Protein AF-I4H0G7-F1 (afdb_monomer_lite)

Sequence (73 aa):
MGSKRRGVGIRFAGGYLVGPDNGLFSGILSQSPAISAVNLNNSSYWRTPNPSTTFHGRDIFAAVAAYLAREYP

Secondary structure (DSSP, 8-state):
--SSPPEEEEEETTEEEEEESSSTTHHHHTTS-EEEEEE---GGGSS-SS--SS-HIIIIIHHHHHHHHTT--

InterPro domains:
  IPR002747 S-adenosyl-l-methionine hydroxide adenosyltransferase [PTHR35092] (2-71)
  IPR023228 S-adenosyl-l-methionine hydroxide adenosyltransferase, N-terminal domain superfamily [G3DSA:3.40.50.10790] (1-73)
  IPR023228 S-adenosyl-l-methionine hydroxide adenosyltransferase, N-terminal domain superfamily [SSF102522] (2-71)
  IPR046469 S-adenosyl-l-methionine hydroxide adenosyltransferase, N-terminal domain [PF01887] (2-71)

Foldseek 3Di:
DQDPWFWKWFQWPVFIDTGTPPCPCVVVCVVIPTPDMDTQPDQVQFQDVDDDRVPCVRGGRVSNVVCVVVVND

Organism: NCBI:txid1160283

pLDDT: mean 90.51, std 10.87, range [49.22, 97.56]

Structure (mmCIF, N/CA/C/O backbone):
data_AF-I4H0G7-F1
#
_entry.id   AF-I4H0G7-F1
#
loop_
_atom_site.group_PDB
_atom_site.id
_atom_site.type_symbol
_atom_site.label_atom_id
_atom_site.label_alt_id
_atom_site.label_comp_id
_atom_site.label_asym_id
_atom_site.label_entity_id
_atom_site.label_seq_id
_atom_site.pdbx_PDB_ins_code
_atom_site.Cartn_x
_atom_site.Cartn_y
_atom_site.Cartn_z
_atom_site.occupancy
_atom_site.B_iso_or_equiv
_atom_site.auth_seq_id
_atom_site.auth_comp_id
_atom_site.auth_asym_id
_atom_site.auth_atom_id
_atom_site.pdbx_PDB_model_num
ATOM 1 N N . MET A 1 1 ? 10.613 8.697 -3.356 1.00 49.22 1 MET A N 1
ATOM 2 C CA . MET A 1 1 ? 12.060 8.816 -3.072 1.00 49.22 1 MET A CA 1
ATOM 3 C C . MET A 1 1 ? 12.532 7.566 -2.345 1.00 49.22 1 MET A C 1
ATOM 5 O O . MET A 1 1 ? 12.130 7.360 -1.202 1.00 49.22 1 MET A O 1
ATOM 9 N N . GLY A 1 2 ? 13.289 6.712 -3.038 1.00 51.47 2 GLY A N 1
ATOM 10 C CA . GLY A 1 2 ? 13.727 5.377 -2.616 1.00 51.47 2 GLY A CA 1
ATOM 11 C C . GLY A 1 2 ? 14.705 5.345 -1.441 1.00 51.47 2 GLY A C 1
ATOM 12 O O . GLY A 1 2 ? 15.855 4.951 -1.594 1.00 51.47 2 GLY A O 1
ATOM 13 N N . SER A 1 3 ? 14.247 5.729 -0.251 1.00 54.50 3 SER A N 1
ATOM 14 C CA . SER A 1 3 ? 14.864 5.256 0.990 1.00 54.50 3 SER A CA 1
ATOM 15 C C . SER A 1 3 ? 14.353 3.846 1.324 1.00 54.50 3 SER A C 1
ATOM 17 O O . SER A 1 3 ? 13.359 3.404 0.751 1.00 54.50 3 SER A O 1
ATOM 19 N N . LYS A 1 4 ? 14.998 3.148 2.274 1.00 64.62 4 LYS A N 1
ATOM 20 C CA . LYS A 1 4 ? 14.664 1.788 2.779 1.00 64.62 4 LYS A CA 1
ATOM 21 C C . LYS A 1 4 ? 13.227 1.608 3.327 1.00 64.62 4 LYS A C 1
ATOM 23 O O . LYS A 1 4 ? 12.937 0.616 3.990 1.00 64.62 4 LYS A O 1
ATOM 28 N N . ARG A 1 5 ? 12.334 2.577 3.123 1.00 73.88 5 ARG A N 1
ATOM 29 C CA . ARG A 1 5 ? 10.943 2.538 3.573 1.00 73.88 5 ARG A CA 1
ATOM 30 C C . ARG A 1 5 ? 10.186 1.498 2.755 1.00 73.88 5 ARG A C 1
ATOM 32 O O . ARG A 1 5 ? 10.159 1.559 1.528 1.00 73.88 5 ARG A O 1
ATOM 39 N N . ARG A 1 6 ? 9.593 0.540 3.460 1.00 85.44 6 ARG A N 1
ATOM 40 C CA . ARG A 1 6 ? 8.835 -0.563 2.867 1.00 85.44 6 ARG A CA 1
ATOM 41 C C . ARG A 1 6 ? 7.520 -0.034 2.299 1.00 85.44 6 ARG A C 1
ATOM 43 O O . ARG A 1 6 ? 6.924 0.884 2.861 1.00 85.44 6 ARG A O 1
ATOM 50 N N . GLY A 1 7 ? 7.077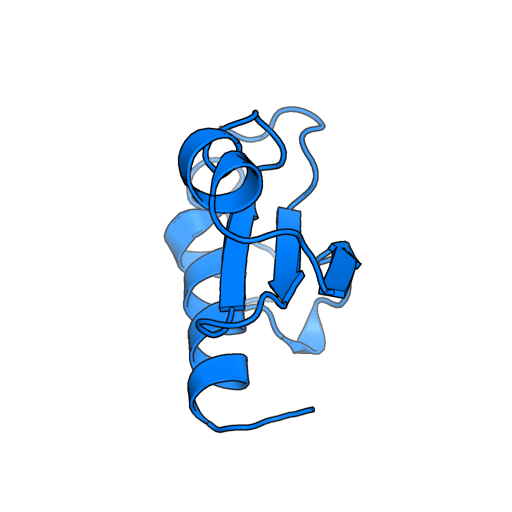 -0.614 1.190 1.00 93.12 7 GLY A N 1
ATOM 51 C CA . GLY A 1 7 ? 5.688 -0.488 0.767 1.00 93.12 7 GLY A CA 1
ATOM 52 C C . GLY A 1 7 ? 4.816 -1.377 1.644 1.00 93.12 7 GLY A C 1
ATOM 53 O O . GLY A 1 7 ? 5.189 -2.519 1.904 1.00 93.12 7 GLY A O 1
ATOM 54 N N . VAL A 1 8 ? 3.672 -0.873 2.090 1.00 95.94 8 VAL A N 1
ATOM 55 C CA . VAL A 1 8 ? 2.730 -1.616 2.928 1.00 95.94 8 VAL A CA 1
ATOM 56 C C . VAL A 1 8 ? 1.332 -1.590 2.317 1.00 95.94 8 VAL A C 1
ATOM 58 O O . VAL A 1 8 ? 0.880 -0.558 1.814 1.00 95.94 8 VAL A O 1
ATOM 61 N N . GLY A 1 9 ? 0.673 -2.747 2.350 1.00 96.50 9 GLY A N 1
ATOM 62 C CA . GLY A 1 9 ? -0.765 -2.891 2.151 1.00 96.50 9 GLY A CA 1
ATOM 63 C C . GLY A 1 9 ? -1.425 -3.180 3.496 1.00 96.50 9 GLY A C 1
ATOM 64 O O . GLY A 1 9 ? -0.961 -4.061 4.217 1.00 96.50 9 GLY A O 1
ATOM 65 N N . ILE A 1 10 ? -2.469 -2.439 3.858 1.00 96.88 10 ILE A N 1
ATOM 66 C CA . ILE A 1 10 ? -3.160 -2.560 5.148 1.00 96.88 10 ILE A CA 1
ATOM 67 C C . ILE A 1 10 ? -4.645 -2.768 4.891 1.00 96.88 10 ILE A C 1
ATOM 69 O O . ILE A 1 10 ? -5.267 -1.952 4.217 1.00 96.88 10 ILE A O 1
ATOM 73 N N . ARG A 1 11 ? -5.218 -3.829 5.460 1.00 96.69 11 ARG A N 1
ATOM 74 C CA . ARG A 1 11 ? -6.668 -4.034 5.516 1.00 96.69 11 ARG A CA 1
ATOM 75 C C . ARG A 1 11 ? -7.197 -3.462 6.823 1.00 96.69 11 ARG A C 1
ATOM 77 O O . ARG A 1 11 ? -6.656 -3.767 7.885 1.00 96.69 11 ARG A O 1
ATOM 84 N N . PHE A 1 12 ? -8.273 -2.697 6.755 1.00 96.12 12 PHE A N 1
ATOM 85 C CA . PHE A 1 12 ? -9.010 -2.175 7.906 1.00 96.12 12 PHE A CA 1
ATOM 86 C C . PHE A 1 12 ? -10.517 -2.278 7.627 1.00 96.12 12 PHE A C 1
ATOM 88 O O . PHE A 1 12 ? -10.916 -2.740 6.556 1.00 96.12 12 PHE A O 1
ATOM 95 N N . ALA A 1 13 ? -11.367 -1.879 8.574 1.00 94.88 13 ALA A N 1
ATOM 96 C CA . ALA A 1 13 ? -12.816 -2.056 8.431 1.00 94.88 13 ALA A CA 1
ATOM 97 C C . ALA A 1 13 ? -13.403 -1.343 7.194 1.00 94.88 13 ALA A C 1
ATOM 99 O O . ALA A 1 13 ? -14.359 -1.833 6.605 1.00 94.88 13 ALA A O 1
ATOM 100 N N . GLY A 1 14 ? -12.815 -0.215 6.781 1.00 92.06 14 GLY A N 1
ATOM 101 C CA . GLY A 1 14 ? -13.264 0.581 5.634 1.00 92.06 14 GLY A CA 1
ATOM 102 C C . GLY A 1 14 ? -12.616 0.224 4.292 1.00 92.06 14 GLY A C 1
ATOM 103 O O . GLY A 1 14 ? -12.838 0.944 3.322 1.00 92.06 14 GLY A O 1
ATOM 104 N N . GLY A 1 15 ? -11.804 -0.838 4.218 1.00 94.06 15 GLY A N 1
ATOM 105 C CA . GLY A 1 15 ? -11.176 -1.295 2.975 1.00 94.06 15 GLY A CA 1
ATOM 106 C C . GLY A 1 15 ? -9.664 -1.474 3.087 1.00 94.06 15 GLY A C 1
ATOM 107 O O . GLY A 1 15 ? -9.164 -2.071 4.045 1.00 94.06 15 GLY A O 1
ATOM 108 N N . TYR A 1 16 ? -8.935 -0.979 2.084 1.00 95.94 16 TYR A N 1
ATOM 109 C CA . TYR A 1 16 ? -7.492 -1.171 1.953 1.00 95.94 16 TYR A CA 1
ATOM 110 C C . TYR A 1 16 ? -6.741 0.156 1.820 1.00 95.94 16 TYR A C 1
ATOM 112 O O . TYR A 1 16 ? -7.179 1.067 1.121 1.00 95.94 16 TYR A O 1
ATOM 120 N N . LEU A 1 17 ? -5.574 0.241 2.455 1.00 96.75 17 LEU A N 1
ATOM 121 C CA . LEU A 1 17 ? -4.612 1.333 2.310 1.00 96.75 17 LEU A CA 1
ATOM 122 C C . LEU A 1 17 ? -3.332 0.778 1.687 1.00 96.75 17 LEU A C 1
ATOM 124 O O . LEU A 1 17 ? -2.840 -0.265 2.113 1.00 96.75 17 LEU A O 1
ATOM 128 N N . VAL A 1 18 ? -2.781 1.474 0.694 1.00 97.00 18 VAL A N 1
ATOM 129 C CA . VAL A 1 18 ? -1.563 1.059 -0.016 1.00 97.00 18 VAL A CA 1
ATOM 130 C C . VAL A 1 18 ? -0.622 2.247 -0.113 1.00 97.00 18 VAL A C 1
ATOM 132 O O . VAL A 1 18 ? -0.995 3.296 -0.639 1.00 97.00 18 VAL A O 1
ATOM 135 N N . GLY A 1 19 ? 0.606 2.109 0.383 1.00 95.50 19 GLY A N 1
ATOM 136 C CA . GLY A 1 19 ? 1.566 3.209 0.328 1.00 95.50 19 GLY A CA 1
ATOM 137 C C . GLY A 1 19 ? 2.846 2.967 1.120 1.00 95.50 19 GLY A C 1
ATOM 138 O O . GLY A 1 19 ? 3.143 1.834 1.493 1.00 95.50 19 GLY A O 1
ATOM 139 N N . PRO A 1 20 ? 3.649 4.018 1.347 1.00 94.75 20 PRO A N 1
ATOM 140 C CA . PRO A 1 20 ? 4.884 3.906 2.109 1.00 94.75 20 PRO A CA 1
ATOM 141 C C . PRO A 1 20 ? 4.619 3.756 3.614 1.00 94.75 20 PRO A C 1
ATOM 143 O O . PRO A 1 20 ? 3.766 4.434 4.182 1.00 94.75 20 PRO A O 1
ATOM 146 N N . ASP A 1 21 ? 5.435 2.939 4.276 1.00 93.62 21 ASP A N 1
ATOM 147 C CA . ASP A 1 21 ? 5.516 2.850 5.737 1.00 93.62 21 ASP A CA 1
ATOM 148 C C . ASP A 1 21 ? 6.270 4.074 6.300 1.00 93.62 21 ASP A C 1
ATOM 150 O O . ASP A 1 21 ? 7.484 4.052 6.521 1.00 93.62 21 ASP A O 1
ATOM 154 N N . ASN A 1 22 ? 5.571 5.208 6.401 1.00 93.00 22 ASN A N 1
ATOM 155 C CA . ASN A 1 22 ? 6.118 6.486 6.881 1.00 93.00 22 ASN A CA 1
ATOM 156 C C . ASN A 1 22 ? 5.177 7.237 7.843 1.00 93.00 22 ASN A C 1
ATOM 158 O O . ASN A 1 22 ? 5.355 8.434 8.060 1.00 93.00 22 ASN A O 1
ATOM 162 N N . GLY A 1 23 ? 4.164 6.552 8.374 1.00 92.19 23 GLY A N 1
ATOM 163 C CA . GLY A 1 23 ? 3.168 7.139 9.272 1.00 92.19 23 GLY A CA 1
ATOM 164 C C . GLY A 1 23 ? 1.994 7.845 8.582 1.00 92.19 23 GLY A C 1
ATOM 165 O O . GLY A 1 23 ? 1.089 8.288 9.287 1.00 92.19 23 GLY A O 1
ATOM 166 N N . LEU A 1 24 ? 1.940 7.893 7.242 1.00 94.19 24 LEU A N 1
ATOM 167 C CA . LEU A 1 24 ? 0.837 8.508 6.478 1.00 94.19 24 LEU A CA 1
ATOM 168 C C . LEU A 1 24 ? -0.550 7.994 6.899 1.00 94.19 24 LEU A C 1
ATOM 170 O O . LEU A 1 24 ? -1.510 8.755 6.939 1.00 94.19 24 LEU A O 1
ATOM 174 N N . PHE A 1 25 ? -0.653 6.709 7.241 1.00 95.38 25 PHE A N 1
ATOM 175 C CA . PHE A 1 25 ? -1.922 6.069 7.592 1.00 95.38 25 PHE A CA 1
ATOM 176 C C . PHE A 1 25 ? -2.291 6.169 9.076 1.00 95.38 25 PHE A C 1
ATOM 178 O O . PHE A 1 25 ? -3.374 5.735 9.457 1.00 95.38 25 PHE A O 1
ATOM 185 N N . SER A 1 26 ? -1.436 6.754 9.919 1.00 94.69 26 SER A N 1
ATOM 186 C CA . SER A 1 26 ? -1.636 6.779 11.376 1.00 94.69 26 SER A CA 1
ATOM 187 C C . SER A 1 26 ? -2.962 7.427 11.797 1.00 94.69 26 SER A C 1
ATOM 189 O O . SER A 1 26 ? -3.647 6.886 12.658 1.00 94.69 26 SER A O 1
ATOM 191 N N . GLY A 1 27 ? -3.373 8.521 11.144 1.00 96.12 27 GLY A N 1
ATOM 192 C CA . GLY A 1 27 ? -4.637 9.208 11.442 1.00 96.12 27 GLY A CA 1
ATOM 193 C C . GLY A 1 27 ? -5.902 8.429 11.056 1.00 96.12 27 GLY A C 1
ATOM 194 O O . GLY A 1 27 ? -6.945 8.621 11.675 1.00 96.12 27 GLY A O 1
ATOM 195 N N . ILE A 1 28 ? -5.822 7.541 10.059 1.00 95.00 28 ILE A N 1
ATOM 196 C CA . ILE A 1 28 ? -6.928 6.633 9.707 1.00 95.00 28 ILE A CA 1
ATOM 197 C C . ILE A 1 28 ? -6.943 5.465 10.697 1.00 95.00 28 ILE A C 1
ATOM 199 O O . ILE A 1 28 ? -7.992 5.113 11.232 1.00 95.00 28 ILE A O 1
ATOM 203 N N . LEU A 1 29 ? -5.768 4.899 10.986 1.00 96.50 29 LEU A N 1
ATOM 204 C CA . LEU A 1 29 ? -5.629 3.716 11.834 1.00 96.50 29 LEU A CA 1
ATOM 205 C C . LEU A 1 29 ? -5.893 3.979 13.321 1.00 96.50 29 LEU A C 1
ATOM 207 O O . LEU A 1 29 ? -6.215 3.041 14.047 1.00 96.50 29 LEU A O 1
ATOM 211 N N . SER A 1 30 ? -5.805 5.231 13.775 1.00 96.38 30 SER A N 1
ATOM 212 C CA . SER A 1 30 ? -6.237 5.619 15.122 1.00 96.38 30 SER A CA 1
ATOM 213 C C . SER A 1 30 ? -7.758 5.579 15.296 1.00 96.38 30 SER A C 1
ATOM 215 O O . SER A 1 30 ? -8.234 5.378 16.409 1.00 96.38 30 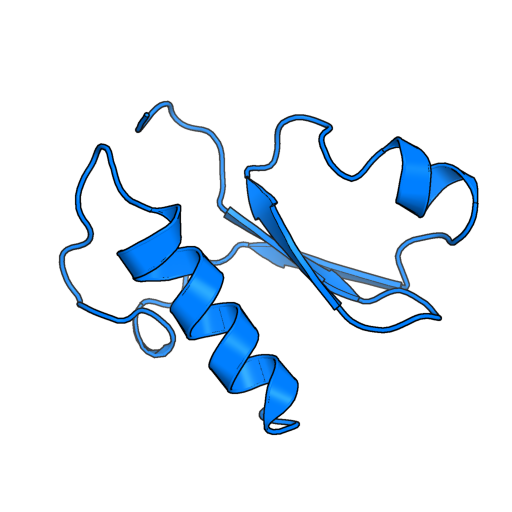SER A O 1
ATOM 217 N N . GLN A 1 31 ? -8.516 5.753 14.211 1.00 96.50 31 GLN 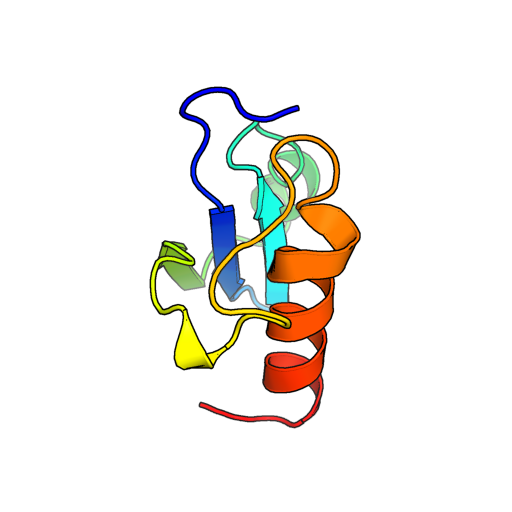A N 1
ATOM 218 C CA . GLN A 1 31 ? -9.982 5.734 14.215 1.00 96.50 31 GLN A CA 1
ATOM 219 C C . GLN A 1 31 ? -10.540 4.366 13.808 1.00 96.50 31 GLN A C 1
ATOM 221 O O . GLN A 1 31 ? -11.582 3.945 14.302 1.00 96.50 31 GLN A O 1
ATOM 226 N N . SER A 1 32 ? -9.849 3.664 12.908 1.00 96.94 32 SER A N 1
ATOM 227 C CA . SER A 1 32 ? -10.229 2.335 12.437 1.00 96.94 32 SER A CA 1
ATOM 228 C C . SER A 1 32 ? -9.002 1.420 12.401 1.00 96.94 32 SER A C 1
ATOM 230 O O . SER A 1 32 ? -8.195 1.515 11.472 1.00 96.94 32 SER A O 1
ATOM 232 N N . PRO A 1 33 ? -8.834 0.547 13.411 1.00 96.81 33 PRO A N 1
ATOM 233 C CA . PRO A 1 33 ? -7.646 -0.284 13.543 1.00 96.81 33 PRO A CA 1
ATOM 234 C C . PRO A 1 33 ? -7.389 -1.192 12.337 1.00 96.81 33 PRO A C 1
ATOM 236 O O . PRO A 1 33 ? -8.309 -1.671 11.667 1.00 96.81 33 PRO A O 1
ATOM 239 N N . ALA A 1 34 ? -6.109 -1.476 12.095 1.00 97.38 34 ALA A N 1
ATOM 240 C CA . ALA A 1 34 ? -5.701 -2.447 11.091 1.00 97.38 34 ALA A CA 1
ATOM 241 C C . ALA A 1 34 ? -6.165 -3.859 11.485 1.00 97.38 34 ALA A C 1
ATOM 243 O O . ALA A 1 34 ? -5.942 -4.311 12.605 1.00 97.38 34 ALA A O 1
ATOM 244 N N . ILE A 1 35 ? -6.760 -4.566 10.529 1.00 97.56 35 ILE A N 1
ATOM 245 C CA . ILE A 1 35 ? -7.107 -5.989 10.626 1.00 97.56 35 ILE A CA 1
ATOM 246 C C . ILE A 1 35 ? -5.895 -6.840 10.231 1.00 97.56 35 ILE A C 1
ATOM 248 O O . ILE A 1 35 ? -5.607 -7.858 10.851 1.00 97.56 35 ILE A O 1
ATOM 252 N N . SER A 1 36 ? -5.179 -6.431 9.179 1.00 96.25 36 SER A N 1
ATOM 253 C CA . SER A 1 36 ? -3.944 -7.086 8.735 1.00 96.25 36 SER A CA 1
ATOM 254 C C . SER A 1 36 ? -3.068 -6.111 7.955 1.00 96.25 36 SER A C 1
ATOM 256 O O . SER A 1 36 ? -3.568 -5.135 7.391 1.00 96.25 36 SER A O 1
ATOM 258 N N . ALA A 1 37 ? -1.765 -6.376 7.913 1.00 95.31 37 ALA A N 1
ATOM 259 C CA . ALA A 1 37 ? -0.811 -5.606 7.130 1.00 95.31 37 ALA A CA 1
ATOM 260 C C . ALA A 1 37 ? 0.222 -6.533 6.487 1.00 95.31 37 ALA A C 1
ATOM 262 O O . ALA A 1 37 ? 0.675 -7.496 7.106 1.00 95.31 37 ALA A O 1
ATOM 263 N N . VAL A 1 38 ? 0.607 -6.223 5.252 1.00 94.75 38 VAL A N 1
ATOM 264 C CA . VAL A 1 38 ? 1.580 -6.992 4.471 1.00 94.75 38 VAL A CA 1
ATOM 265 C C . VAL A 1 38 ? 2.620 -6.073 3.846 1.00 94.75 38 VAL A C 1
ATOM 267 O O . VAL A 1 38 ? 2.343 -4.919 3.515 1.00 94.75 38 VAL A O 1
ATOM 270 N N . ASN A 1 39 ? 3.829 -6.597 3.657 1.00 94.50 39 ASN A N 1
ATOM 271 C CA . ASN A 1 39 ? 4.860 -5.920 2.880 1.00 94.50 39 ASN A CA 1
ATOM 272 C C . ASN A 1 39 ? 4.596 -6.139 1.385 1.00 94.50 39 ASN A C 1
ATOM 274 O O . ASN A 1 39 ? 4.356 -7.265 0.955 1.00 94.50 39 ASN A O 1
ATOM 278 N N . LEU A 1 40 ? 4.677 -5.079 0.587 1.00 93.50 40 LEU A N 1
ATOM 279 C CA . LEU A 1 40 ? 4.471 -5.131 -0.862 1.00 93.50 40 LEU A CA 1
ATOM 280 C C . LEU A 1 40 ? 5.741 -5.598 -1.581 1.00 93.50 40 LEU A C 1
ATOM 282 O O . LEU A 1 40 ? 6.297 -4.866 -2.394 1.00 93.50 40 LEU A O 1
ATOM 286 N N . ASN A 1 41 ? 6.221 -6.799 -1.261 1.00 92.06 41 ASN A N 1
ATOM 287 C CA . ASN A 1 41 ? 7.468 -7.368 -1.785 1.00 92.06 41 ASN A CA 1
ATOM 288 C C . ASN A 1 41 ? 7.270 -8.364 -2.944 1.00 92.06 41 ASN A C 1
ATOM 290 O O . ASN A 1 41 ? 8.255 -8.821 -3.518 1.00 92.06 41 ASN A O 1
ATOM 294 N N . ASN A 1 42 ? 6.027 -8.695 -3.300 1.00 92.50 42 ASN A N 1
ATOM 295 C CA . ASN A 1 42 ? 5.726 -9.554 -4.441 1.00 92.50 42 ASN A CA 1
ATOM 296 C C . ASN A 1 42 ? 5.626 -8.717 -5.727 1.00 92.50 42 ASN A C 1
ATOM 298 O O . ASN A 1 42 ? 4.633 -8.021 -5.951 1.00 92.50 42 ASN A O 1
ATOM 302 N N . SER A 1 43 ? 6.649 -8.811 -6.579 1.00 93.19 43 SER A N 1
ATOM 303 C CA . SER A 1 43 ? 6.748 -8.055 -7.833 1.00 93.19 43 SER A CA 1
ATOM 304 C C . SER A 1 43 ? 5.703 -8.436 -8.884 1.00 93.19 43 SER A C 1
ATOM 306 O O . SER A 1 43 ? 5.466 -7.652 -9.800 1.00 93.19 43 SER A O 1
ATOM 308 N N . SER A 1 44 ? 5.016 -9.573 -8.731 1.00 93.88 44 SER A N 1
ATOM 309 C CA . SER A 1 44 ? 3.918 -9.991 -9.622 1.00 93.88 44 SER A CA 1
ATOM 310 C C . SER A 1 44 ? 2.740 -9.010 -9.613 1.00 93.88 44 SER A C 1
ATOM 312 O O . SER A 1 44 ? 1.995 -8.923 -10.585 1.00 93.88 44 SER A O 1
ATOM 314 N N . TYR A 1 45 ? 2.582 -8.253 -8.523 1.00 92.81 45 TYR A N 1
ATOM 315 C CA . TYR A 1 45 ? 1.533 -7.240 -8.372 1.00 92.81 45 TYR A CA 1
ATOM 316 C C . TYR A 1 45 ? 2.000 -5.824 -8.725 1.00 92.81 45 TYR A C 1
ATOM 318 O O . TYR A 1 45 ? 1.240 -4.862 -8.594 1.00 92.81 45 TYR A O 1
ATOM 326 N N . TRP A 1 46 ? 3.255 -5.664 -9.141 1.00 95.00 46 TRP A N 1
ATOM 327 C CA . TRP A 1 46 ? 3.790 -4.370 -9.547 1.00 95.00 46 TRP A CA 1
ATOM 328 C C . TRP A 1 46 ? 3.513 -4.123 -11.027 1.00 95.00 46 TRP A C 1
ATOM 330 O O . TRP A 1 46 ? 3.283 -5.040 -11.812 1.00 95.00 46 TRP A O 1
ATOM 340 N N . ARG A 1 47 ? 3.570 -2.855 -11.437 1.00 94.88 47 ARG A N 1
ATOM 341 C CA . ARG A 1 47 ? 3.407 -2.476 -12.848 1.00 94.88 47 ARG A CA 1
ATOM 342 C C . ARG A 1 47 ? 4.560 -2.983 -13.722 1.00 94.88 47 ARG A C 1
ATOM 344 O O . ARG A 1 47 ? 4.390 -3.164 -14.922 1.00 94.88 47 ARG A O 1
ATOM 351 N N . THR A 1 48 ? 5.748 -3.122 -13.139 1.00 93.06 48 THR A N 1
ATOM 352 C CA . THR A 1 48 ? 6.994 -3.486 -13.822 1.00 93.06 48 THR A CA 1
ATOM 353 C C . THR A 1 48 ? 7.887 -4.280 -12.866 1.00 93.06 48 THR A C 1
ATOM 355 O O . THR A 1 48 ? 7.901 -3.968 -11.672 1.00 93.06 48 THR A O 1
ATOM 358 N N . PRO A 1 49 ? 8.674 -5.258 -13.359 1.00 90.00 49 PRO A N 1
ATOM 359 C CA . PRO A 1 49 ? 9.660 -5.962 -12.536 1.00 90.00 49 PRO A CA 1
ATOM 360 C C . PRO A 1 49 ? 10.774 -5.037 -12.017 1.00 90.00 49 PRO A C 1
ATOM 362 O O . PRO A 1 49 ? 11.380 -5.334 -10.992 1.00 90.00 49 PRO A O 1
ATOM 365 N N . ASN A 1 50 ? 11.016 -3.904 -12.691 1.00 91.94 50 ASN A N 1
ATOM 366 C CA . ASN A 1 50 ? 12.050 -2.926 -12.350 1.00 91.94 50 ASN A CA 1
ATOM 367 C C . ASN A 1 50 ? 11.411 -1.544 -12.095 1.00 91.94 50 ASN A C 1
ATOM 369 O O . ASN A 1 50 ? 11.336 -0.728 -13.019 1.00 91.94 50 ASN A O 1
ATOM 373 N N . PRO A 1 51 ? 10.882 -1.277 -10.887 1.00 91.44 51 PRO A N 1
ATOM 374 C CA . PRO A 1 51 ? 10.227 -0.008 -10.568 1.00 91.44 51 PRO A CA 1
ATOM 375 C C . PRO A 1 51 ? 11.218 1.162 -10.478 1.00 91.44 51 PRO A C 1
ATOM 377 O O . PRO A 1 51 ? 12.373 1.002 -10.082 1.00 91.44 51 PRO A O 1
ATOM 380 N N . SER A 1 52 ? 10.752 2.369 -10.808 1.00 88.94 52 SER A N 1
ATOM 381 C CA . SER A 1 52 ? 11.545 3.597 -10.695 1.00 88.94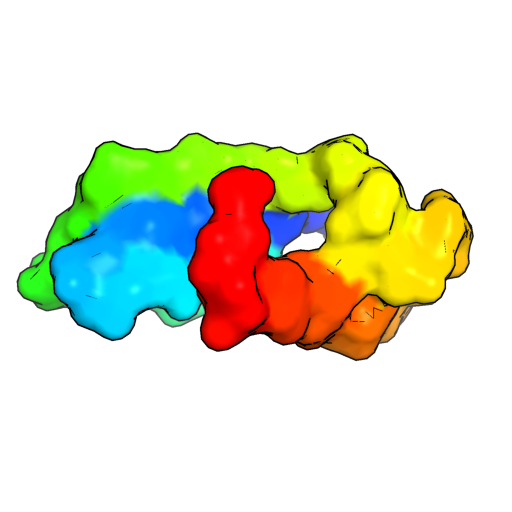 52 SER A CA 1
ATOM 382 C C . SER A 1 52 ? 11.858 3.947 -9.240 1.00 88.94 52 SER A C 1
ATOM 384 O O . SER A 1 52 ? 10.954 4.030 -8.413 1.00 88.94 52 SER A O 1
ATOM 386 N N . THR A 1 53 ? 13.107 4.316 -8.948 1.00 87.75 53 THR A N 1
ATOM 387 C CA . THR A 1 53 ? 13.565 4.722 -7.604 1.00 87.75 53 THR A CA 1
ATOM 388 C C . THR A 1 53 ? 12.877 5.978 -7.051 1.00 87.75 53 THR A C 1
ATOM 390 O O . THR A 1 53 ? 12.882 6.225 -5.838 1.00 87.75 53 THR A O 1
ATOM 393 N N . THR A 1 54 ? 12.272 6.802 -7.908 1.00 88.44 54 THR A N 1
ATOM 394 C CA . THR A 1 54 ? 11.614 8.054 -7.506 1.00 88.44 54 THR A CA 1
ATOM 395 C C . THR A 1 54 ? 10.093 7.995 -7.622 1.00 88.44 54 THR A C 1
ATOM 397 O O . THR A 1 54 ? 9.427 8.769 -6.932 1.00 88.44 54 THR A O 1
ATOM 400 N N . PHE A 1 55 ? 9.537 7.043 -8.382 1.00 90.75 55 PHE A N 1
ATOM 401 C CA . PHE A 1 55 ? 8.121 7.008 -8.781 1.00 90.75 55 PHE A CA 1
ATOM 402 C C . PHE A 1 55 ? 7.359 5.726 -8.370 1.00 90.75 55 PHE A C 1
ATOM 404 O O . PHE A 1 55 ? 6.447 5.273 -9.064 1.00 90.75 55 PHE A O 1
ATOM 411 N N . HIS A 1 56 ? 7.648 5.183 -7.179 1.00 91.88 56 HIS A N 1
ATOM 412 C CA . HIS A 1 56 ? 6.935 4.019 -6.609 1.00 91.88 56 HIS A CA 1
ATOM 413 C C . HIS A 1 56 ? 5.408 4.186 -6.519 1.00 91.88 56 HIS A C 1
ATOM 415 O O . HIS A 1 56 ? 4.688 3.191 -6.552 1.00 91.88 56 HIS A O 1
ATOM 421 N N . GLY A 1 57 ? 4.901 5.423 -6.441 1.00 92.50 57 GLY A N 1
ATOM 422 C CA . GLY A 1 57 ? 3.462 5.695 -6.483 1.00 92.50 57 GLY A CA 1
ATOM 423 C C . GLY A 1 57 ? 2.788 5.099 -7.717 1.00 92.50 57 GLY A C 1
ATOM 424 O O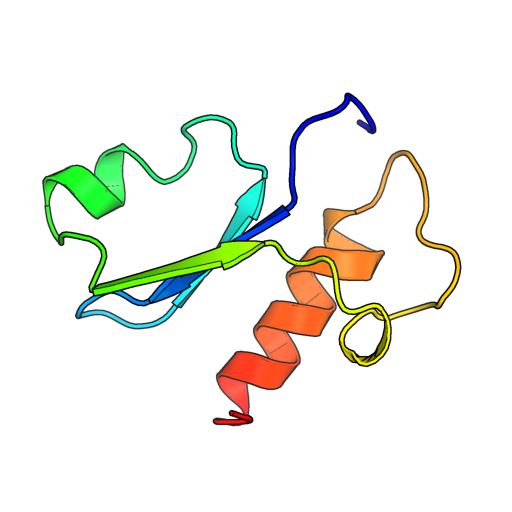 . GLY A 1 57 ? 1.768 4.431 -7.591 1.00 92.50 57 GLY A O 1
ATOM 425 N N . ARG A 1 58 ? 3.400 5.266 -8.893 1.00 94.56 58 ARG A N 1
ATOM 426 C CA . ARG A 1 58 ? 2.896 4.711 -10.155 1.00 94.56 58 ARG A CA 1
ATOM 427 C C . ARG A 1 58 ? 3.259 3.237 -10.314 1.00 94.56 58 ARG A C 1
ATOM 429 O O . ARG A 1 58 ? 2.426 2.443 -10.739 1.00 94.56 58 ARG A O 1
ATOM 436 N N . ASP A 1 59 ? 4.511 2.896 -10.023 1.00 94.50 59 ASP A N 1
ATOM 437 C CA . ASP A 1 59 ? 5.066 1.600 -10.423 1.00 94.50 59 ASP A CA 1
ATOM 438 C C . ASP A 1 59 ? 4.701 0.463 -9.453 1.00 94.50 59 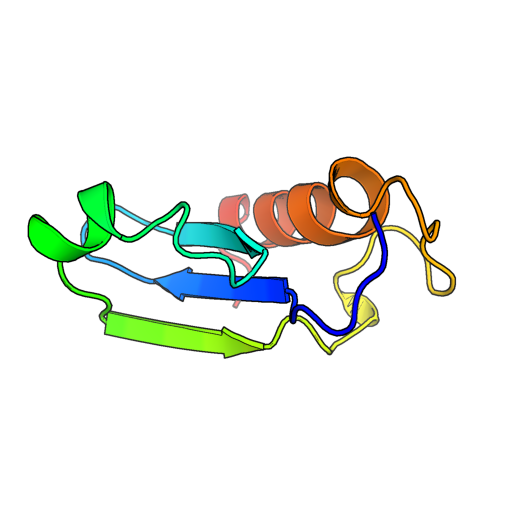ASP A C 1
ATOM 440 O O . ASP A 1 59 ? 4.648 -0.693 -9.867 1.00 94.50 59 ASP A O 1
ATOM 444 N N . ILE A 1 60 ? 4.415 0.786 -8.187 1.00 94.75 60 ILE A N 1
ATOM 445 C CA . ILE A 1 60 ? 4.108 -0.188 -7.130 1.00 94.75 60 ILE A CA 1
ATOM 446 C C . ILE A 1 60 ? 2.720 0.086 -6.544 1.00 94.75 60 ILE A C 1
ATOM 448 O O . ILE A 1 60 ? 1.823 -0.740 -6.677 1.00 94.75 60 ILE A O 1
ATOM 452 N N . PHE A 1 61 ? 2.514 1.247 -5.913 1.00 95.75 61 PHE A N 1
ATOM 453 C CA . PHE A 1 61 ? 1.332 1.468 -5.069 1.00 95.75 61 PHE A CA 1
ATOM 454 C C . PHE A 1 61 ? 0.027 1.510 -5.869 1.00 95.75 61 PHE A C 1
ATOM 456 O O . PHE A 1 61 ? -0.923 0.823 -5.508 1.00 95.75 61 PHE A O 1
ATOM 463 N N . ALA A 1 62 ? -0.015 2.248 -6.981 1.00 95.94 62 ALA A N 1
ATOM 464 C CA . ALA A 1 62 ? -1.202 2.311 -7.831 1.00 95.94 62 ALA A CA 1
ATOM 465 C C . ALA A 1 62 ? -1.548 0.949 -8.457 1.00 95.94 62 ALA A C 1
ATOM 467 O O . ALA A 1 62 ? -2.720 0.593 -8.536 1.00 95.94 62 ALA A O 1
ATOM 468 N N . ALA A 1 63 ? -0.539 0.174 -8.869 1.00 95.38 63 ALA A N 1
ATOM 469 C CA . ALA A 1 63 ? -0.746 -1.158 -9.435 1.00 95.38 63 ALA A CA 1
ATOM 470 C C . ALA A 1 63 ? -1.331 -2.128 -8.399 1.00 95.38 63 ALA A C 1
ATOM 472 O O . ALA A 1 63 ? -2.352 -2.760 -8.659 1.00 95.38 63 ALA A O 1
ATOM 473 N N . VAL A 1 64 ? -0.745 -2.177 -7.200 1.00 95.56 64 VAL A N 1
ATOM 474 C CA . VAL A 1 64 ? -1.253 -2.999 -6.093 1.00 95.56 64 VAL A CA 1
ATOM 475 C C . VAL A 1 64 ? -2.672 -2.580 -5.702 1.00 95.56 64 VAL A C 1
ATOM 477 O O . VAL A 1 64 ? -3.540 -3.435 -5.548 1.00 95.56 64 VAL A O 1
ATOM 480 N N . ALA A 1 65 ? -2.939 -1.276 -5.587 1.00 95.38 65 ALA A N 1
ATOM 481 C CA . ALA A 1 65 ? -4.278 -0.777 -5.281 1.00 95.38 65 ALA A CA 1
ATOM 482 C C . ALA A 1 65 ? -5.307 -1.200 -6.344 1.00 95.38 65 ALA A C 1
ATOM 484 O O . ALA A 1 65 ? -6.430 -1.555 -5.994 1.00 95.38 65 ALA A O 1
ATOM 485 N N . ALA A 1 66 ? -4.921 -1.227 -7.624 1.00 94.94 66 ALA A N 1
ATOM 486 C CA . ALA A 1 66 ? -5.786 -1.700 -8.702 1.00 94.94 66 ALA A CA 1
ATOM 487 C C . ALA A 1 66 ? -6.094 -3.206 -8.606 1.00 94.94 66 ALA A C 1
ATOM 489 O O . ALA A 1 66 ? -7.219 -3.605 -8.902 1.00 94.94 66 ALA A O 1
ATOM 490 N N . TYR A 1 67 ? -5.142 -4.041 -8.173 1.00 93.94 67 TYR A N 1
ATOM 491 C CA . TYR A 1 67 ? -5.412 -5.458 -7.895 1.00 93.94 67 TYR A CA 1
ATOM 492 C C . TYR A 1 67 ? -6.400 -5.626 -6.736 1.00 93.94 67 TYR A C 1
ATOM 494 O O . TYR A 1 67 ? -7.395 -6.334 -6.884 1.00 93.94 67 TYR A O 1
ATOM 502 N N . LEU A 1 68 ? -6.185 -4.914 -5.627 1.00 92.50 68 LEU A N 1
ATOM 503 C CA . LEU A 1 68 ? -7.076 -4.971 -4.461 1.00 92.50 68 LEU A CA 1
ATOM 504 C C . LEU A 1 68 ? -8.493 -4.471 -4.783 1.00 92.50 68 LEU A C 1
ATOM 506 O O . LEU A 1 68 ? -9.470 -5.053 -4.324 1.00 92.50 68 LEU A O 1
ATOM 510 N N . ALA A 1 69 ? -8.621 -3.431 -5.611 1.00 91.50 69 ALA A N 1
ATOM 511 C CA . ALA A 1 69 ? -9.918 -2.903 -6.041 1.00 91.50 69 ALA A CA 1
ATOM 512 C C . ALA A 1 69 ? -10.722 -3.881 -6.917 1.00 91.50 69 ALA A C 1
ATOM 514 O O . ALA A 1 69 ? -11.935 -3.741 -7.036 1.00 91.50 69 ALA A O 1
ATOM 515 N N . ARG A 1 70 ? -10.061 -4.873 -7.528 1.00 90.62 70 ARG A N 1
ATOM 516 C CA . ARG A 1 70 ? -10.705 -5.958 -8.286 1.00 90.62 70 ARG A CA 1
ATOM 517 C C . ARG A 1 70 ? -11.079 -7.158 -7.404 1.00 90.62 70 ARG A C 1
ATOM 519 O O . ARG A 1 70 ? -11.380 -8.212 -7.952 1.00 90.62 70 ARG A O 1
ATOM 526 N N . GLU A 1 71 ? -11.001 -7.010 -6.079 1.00 76.81 71 GLU A N 1
ATOM 527 C CA . GLU A 1 71 ? -11.153 -8.089 -5.091 1.00 76.81 71 GLU A CA 1
ATOM 528 C C . GLU A 1 71 ? -10.192 -9.264 -5.323 1.00 76.81 71 GLU A C 1
ATOM 530 O O . GLU A 1 71 ? -10.483 -10.412 -4.988 1.00 76.81 71 GLU A O 1
ATOM 535 N N . TYR A 1 72 ? -9.026 -8.981 -5.910 1.00 64.75 72 TYR A N 1
ATOM 536 C CA . TYR A 1 72 ? -7.996 -9.993 -6.071 1.00 64.75 72 TYR A CA 1
ATOM 537 C C . TYR A 1 72 ? -7.383 -10.312 -4.692 1.00 64.75 72 TYR A C 1
ATOM 539 O O . TYR A 1 72 ? -7.070 -9.365 -3.960 1.00 64.75 72 TYR A O 1
ATOM 547 N N . PRO A 1 73 ? -7.243 -11.600 -4.322 1.00 57.69 73 PRO A N 1
ATOM 548 C CA . PRO A 1 73 ? -6.758 -12.011 -3.004 1.00 57.69 73 PRO A CA 1
ATOM 549 C C . PRO A 1 73 ? -5.294 -11.636 -2.736 1.00 57.69 73 PRO A C 1
ATOM 551 O O . PRO A 1 73 ? -4.480 -11.610 -3.691 1.00 57.69 73 PRO A O 1
#

Radius of gyration: 12.09 Å; chains: 1; bounding box: 28×21×29 Å